Protein AF-A0A969NCN8-F1 (afdb_monomer)

Mean predicted aligned error: 3.31 Å

pLDDT: mean 91.77, std 4.95, range [77.56, 97.06]

Structure (mmCIF, N/CA/C/O backbone):
data_AF-A0A969NCN8-F1
#
_entry.id   AF-A0A969NCN8-F1
#
loop_
_atom_site.group_PDB
_atom_site.id
_atom_site.type_symbol
_atom_site.label_atom_id
_atom_site.label_alt_id
_atom_site.label_comp_id
_atom_site.label_asym_id
_atom_site.label_entity_id
_atom_site.label_seq_id
_atom_site.pdbx_PDB_ins_code
_atom_site.Cartn_x
_atom_site.Cartn_y
_atom_site.Cartn_z
_atom_site.occupancy
_atom_site.B_iso_or_equiv
_atom_site.auth_seq_id
_atom_site.auth_comp_id
_atom_site.auth_asym_id
_atom_site.auth_atom_id
_atom_site.pdbx_PDB_model_num
ATOM 1 N N . MET A 1 1 ? -6.243 13.383 10.721 1.00 87.88 1 MET A N 1
ATOM 2 C CA . MET A 1 1 ? -5.839 12.242 11.581 1.00 87.88 1 MET A CA 1
ATOM 3 C C . MET A 1 1 ? -5.551 11.076 10.660 1.00 87.88 1 MET A C 1
ATOM 5 O O . MET A 1 1 ? -6.366 10.835 9.778 1.00 87.88 1 MET A O 1
ATOM 9 N N . ILE A 1 2 ? -4.421 10.390 10.838 1.00 94.88 2 ILE A N 1
ATOM 10 C CA . ILE A 1 2 ? -4.045 9.263 9.975 1.00 94.88 2 ILE A CA 1
ATOM 11 C C . ILE A 1 2 ? -5.051 8.119 10.145 1.00 94.88 2 ILE A C 1
ATOM 13 O O . ILE A 1 2 ? -5.410 7.767 11.267 1.00 94.88 2 ILE A O 1
ATOM 17 N N . LYS A 1 3 ? -5.502 7.552 9.025 1.00 95.19 3 LYS A N 1
ATOM 18 C CA . LYS A 1 3 ? -6.454 6.434 8.953 1.00 95.19 3 LYS A CA 1
ATOM 19 C C . LYS A 1 3 ? -5.877 5.227 8.217 1.00 95.19 3 LYS A C 1
ATOM 21 O O . LYS A 1 3 ? -6.249 4.092 8.517 1.00 95.19 3 LYS A O 1
ATOM 26 N N . GLU A 1 4 ? -4.981 5.460 7.260 1.00 96.81 4 GLU A N 1
ATOM 27 C CA . GLU A 1 4 ? -4.424 4.412 6.409 1.00 96.81 4 GLU A CA 1
ATOM 28 C C . GLU A 1 4 ? -2.894 4.481 6.356 1.00 96.81 4 GLU A C 1
ATOM 30 O O . GLU A 1 4 ? -2.299 5.546 6.193 1.00 96.81 4 GLU A O 1
ATOM 35 N N . ILE A 1 5 ? -2.269 3.310 6.465 1.00 96.88 5 ILE A N 1
ATOM 36 C CA . ILE A 1 5 ? -0.846 3.096 6.228 1.00 96.88 5 ILE A CA 1
ATOM 37 C C . ILE A 1 5 ? -0.691 2.431 4.862 1.00 96.88 5 ILE A C 1
ATOM 39 O O . ILE A 1 5 ? -1.172 1.317 4.631 1.00 96.88 5 ILE A O 1
ATOM 43 N N . VAL A 1 6 ? -0.004 3.116 3.957 1.00 96.56 6 VAL A N 1
ATOM 44 C CA . VAL A 1 6 ? 0.351 2.608 2.635 1.00 96.56 6 VAL A CA 1
ATOM 45 C C . VAL A 1 6 ? 1.803 2.159 2.661 1.00 96.56 6 VAL A C 1
ATOM 47 O O . VAL A 1 6 ? 2.692 2.918 3.022 1.00 96.56 6 VAL A O 1
ATOM 50 N N . ILE A 1 7 ? 2.051 0.917 2.270 1.00 95.81 7 ILE A N 1
ATOM 51 C CA . ILE A 1 7 ? 3.390 0.333 2.210 1.00 95.81 7 ILE A CA 1
ATOM 52 C C . ILE A 1 7 ? 3.788 0.215 0.740 1.00 95.81 7 ILE A C 1
ATOM 54 O O . ILE A 1 7 ? 3.055 -0.395 -0.042 1.00 95.81 7 ILE A O 1
ATOM 58 N N . LEU A 1 8 ? 4.939 0.777 0.369 1.00 95.25 8 LEU A N 1
ATOM 59 C CA . LEU A 1 8 ? 5.497 0.694 -0.979 1.00 95.25 8 LEU A CA 1
ATOM 60 C C . LEU A 1 8 ? 6.653 -0.305 -1.011 1.00 95.25 8 LEU A C 1
ATOM 62 O O . LEU A 1 8 ? 7.681 -0.117 -0.356 1.00 95.25 8 LEU A O 1
ATOM 66 N N . GLY A 1 9 ? 6.495 -1.348 -1.821 1.00 88.12 9 GLY A N 1
ATOM 67 C CA . GLY A 1 9 ? 7.524 -2.347 -2.067 1.00 8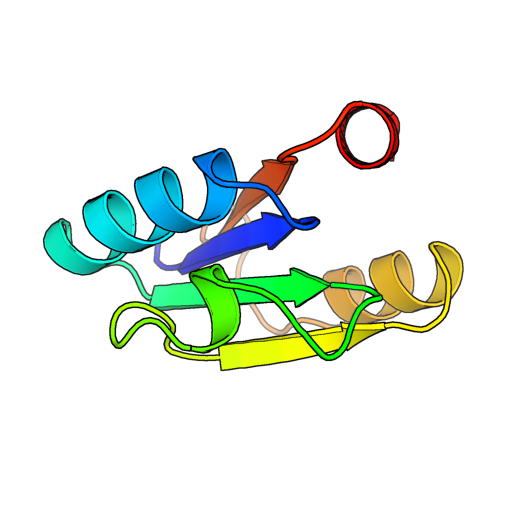8.12 9 GLY A CA 1
ATOM 68 C C . GLY A 1 9 ? 7.302 -3.656 -1.318 1.00 88.12 9 GLY A C 1
ATOM 69 O O . GLY A 1 9 ? 6.200 -4.013 -0.903 1.00 88.12 9 GLY A O 1
ATOM 70 N N . ASN A 1 10 ? 8.368 -4.442 -1.234 1.00 77.56 10 ASN A N 1
ATOM 71 C CA . ASN A 1 10 ? 8.367 -5.740 -0.580 1.00 77.56 10 ASN A CA 1
ATOM 72 C C . ASN A 1 10 ? 9.687 -5.923 0.146 1.00 77.56 10 ASN A C 1
ATOM 74 O O . ASN A 1 10 ? 10.743 -5.831 -0.473 1.00 77.56 10 ASN A O 1
ATOM 78 N N . HIS A 1 11 ? 9.586 -6.201 1.441 1.00 78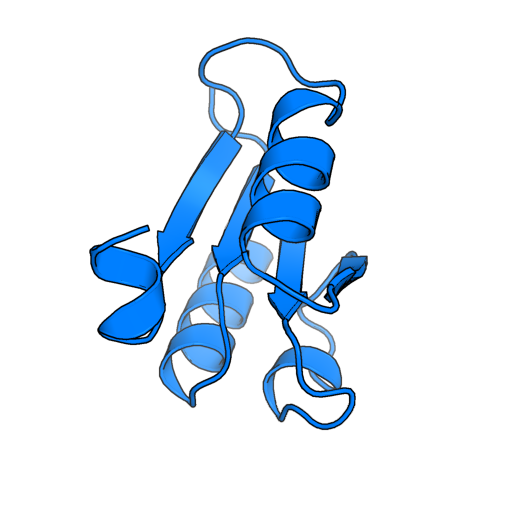.94 11 HIS A N 1
ATOM 79 C CA . HIS A 1 11 ? 10.650 -6.779 2.240 1.00 78.94 11 HIS A CA 1
ATOM 80 C C . HIS A 1 11 ? 10.059 -7.306 3.557 1.00 78.94 11 HIS A C 1
ATOM 82 O O . HIS A 1 11 ? 8.881 -7.070 3.858 1.00 78.94 11 HIS A O 1
ATOM 88 N N . ILE A 1 12 ? 10.868 -7.966 4.390 1.00 86.69 12 ILE A N 1
ATOM 89 C CA . ILE A 1 12 ? 10.453 -8.358 5.748 1.00 86.69 12 ILE A CA 1
ATOM 90 C C . ILE A 1 12 ? 10.044 -7.147 6.607 1.00 86.69 12 ILE A C 1
ATOM 92 O O . ILE A 1 12 ? 9.195 -7.257 7.490 1.00 86.69 12 ILE A O 1
ATOM 96 N N . GLN A 1 13 ? 10.568 -5.964 6.278 1.00 89.50 13 GLN A N 1
ATOM 97 C CA . GLN A 1 13 ? 10.175 -4.688 6.875 1.00 89.50 13 GLN A CA 1
ATOM 98 C C . GLN A 1 13 ? 8.695 -4.368 6.627 1.00 89.50 13 GLN A C 1
ATOM 100 O O . GLN A 1 13 ? 7.989 -4.007 7.565 1.00 89.50 13 GLN A O 1
ATOM 105 N N . GLY A 1 14 ? 8.189 -4.584 5.406 1.00 91.75 14 GLY A N 1
ATOM 106 C CA . GLY A 1 14 ? 6.773 -4.372 5.085 1.00 91.75 14 GLY A CA 1
ATOM 107 C C . GLY A 1 14 ? 5.841 -5.276 5.895 1.00 91.75 14 GLY A C 1
ATOM 108 O O . GLY A 1 14 ? 4.785 -4.836 6.345 1.00 91.75 14 GLY A O 1
ATOM 109 N N . LEU A 1 15 ? 6.262 -6.516 6.177 1.00 93.19 15 LEU A N 1
ATOM 110 C CA . LEU A 1 15 ? 5.531 -7.399 7.091 1.00 93.19 15 LEU A CA 1
ATOM 111 C C . LEU A 1 15 ? 5.501 -6.818 8.512 1.00 93.19 15 LEU A C 1
ATOM 113 O O . LEU A 1 15 ? 4.430 -6.749 9.114 1.00 93.19 15 LEU A O 1
ATOM 117 N N . GLY A 1 16 ? 6.650 -6.378 9.033 1.00 94.50 16 GLY A N 1
ATOM 118 C CA . GLY A 1 16 ? 6.746 -5.750 10.354 1.00 94.50 16 GLY A CA 1
ATOM 119 C C . GLY A 1 16 ? 5.833 -4.529 10.489 1.00 94.50 16 GLY A C 1
ATOM 120 O O . GLY A 1 16 ? 5.031 -4.462 11.421 1.00 94.50 16 GLY A O 1
ATOM 121 N N . ILE A 1 17 ? 5.884 -3.622 9.509 1.00 94.94 17 ILE A N 1
ATOM 122 C CA . ILE A 1 17 ? 5.037 -2.423 9.455 1.00 94.94 17 ILE A CA 1
ATOM 123 C C . ILE A 1 17 ? 3.559 -2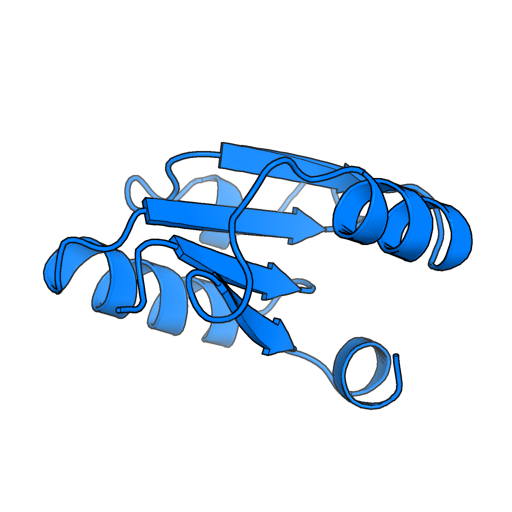.816 9.417 1.00 94.94 17 ILE A C 1
ATOM 125 O O . ILE A 1 17 ? 2.784 -2.316 10.227 1.00 94.94 17 ILE A O 1
ATOM 129 N N . SER A 1 18 ? 3.164 -3.753 8.544 1.00 95.56 18 SER A N 1
ATOM 130 C CA . SER A 1 18 ? 1.758 -4.163 8.425 1.00 95.56 18 SER A CA 1
ATOM 131 C C . SER A 1 18 ? 1.190 -4.727 9.731 1.00 95.56 18 SER A C 1
ATOM 133 O O . SER A 1 18 ? 0.072 -4.389 10.114 1.00 95.56 18 SER A O 1
ATOM 135 N N . ARG A 1 19 ? 1.978 -5.521 10.470 1.00 95.38 19 ARG A N 1
ATOM 136 C CA . ARG A 1 19 ? 1.576 -6.083 11.767 1.00 95.38 19 ARG A CA 1
ATOM 137 C C . ARG A 1 19 ? 1.347 -5.003 12.813 1.00 95.38 19 ARG A C 1
ATOM 139 O O . ARG A 1 19 ? 0.337 -5.036 13.514 1.00 95.38 19 ARG A O 1
ATOM 146 N N . ILE A 1 20 ? 2.278 -4.057 12.917 1.00 96.38 20 ILE A N 1
ATOM 147 C CA . ILE A 1 20 ? 2.178 -2.955 13.877 1.00 96.38 20 ILE A CA 1
ATOM 148 C C . ILE A 1 20 ? 0.995 -2.057 13.509 1.00 96.38 20 ILE A C 1
ATOM 150 O O . ILE A 1 20 ? 0.150 -1.791 14.359 1.00 96.38 20 ILE A O 1
ATOM 154 N N . ALA A 1 21 ? 0.887 -1.655 12.242 1.00 96.50 21 ALA A N 1
ATOM 155 C CA . ALA A 1 21 ? -0.180 -0.786 11.761 1.00 96.50 21 ALA A CA 1
ATOM 156 C C . ALA A 1 21 ? -1.570 -1.389 12.007 1.00 96.50 21 ALA A C 1
ATOM 158 O O . ALA A 1 21 ? -2.440 -0.723 12.569 1.00 96.50 21 ALA A O 1
ATOM 159 N N . LYS A 1 22 ? -1.752 -2.676 11.684 1.00 96.38 22 LYS A N 1
ATOM 160 C CA . LYS A 1 22 ? -3.013 -3.383 11.925 1.00 96.38 22 LYS A CA 1
ATOM 161 C C . LYS A 1 22 ? -3.358 -3.450 13.412 1.00 96.38 22 LYS A C 1
ATOM 163 O O . LYS A 1 22 ? -4.505 -3.220 13.782 1.00 96.38 22 LYS A O 1
ATOM 168 N N . ARG A 1 23 ? -2.370 -3.727 14.273 1.00 96.81 23 ARG A N 1
ATOM 169 C CA . ARG A 1 23 ? -2.553 -3.762 15.736 1.00 96.81 23 ARG A CA 1
ATOM 170 C C . ARG A 1 23 ? -2.962 -2.403 16.306 1.00 96.81 23 ARG A C 1
ATOM 172 O O . ARG A 1 23 ? -3.705 -2.362 17.279 1.00 96.81 23 ARG A O 1
ATOM 179 N N . LEU A 1 24 ? -2.487 -1.316 15.706 1.00 96.56 24 LEU A N 1
ATOM 180 C CA . LEU A 1 24 ? -2.855 0.053 16.074 1.00 96.56 24 LEU A CA 1
ATOM 181 C C . LEU A 1 24 ? -4.212 0.493 15.494 1.00 96.56 24 LEU A C 1
ATOM 183 O O . LEU A 1 24 ? -4.643 1.611 15.751 1.00 96.56 24 LEU A O 1
ATOM 187 N N . GLY A 1 25 ? -4.896 -0.373 14.738 1.00 96.19 25 GLY A N 1
ATOM 188 C CA . GLY A 1 25 ? -6.224 -0.100 14.187 1.00 96.19 25 GLY A CA 1
ATOM 189 C C . GLY A 1 25 ? -6.218 0.660 12.861 1.00 96.19 25 GLY A C 1
ATOM 190 O O . GLY A 1 25 ? -7.281 1.071 12.400 1.00 96.19 25 GLY A O 1
ATOM 191 N N . TYR A 1 26 ? -5.058 0.834 12.223 1.00 97.06 26 TYR A N 1
ATOM 192 C CA . TYR A 1 26 ? -5.000 1.449 10.901 1.00 97.06 26 TYR A CA 1
ATOM 193 C C . TYR A 1 26 ? -5.419 0.467 9.812 1.00 97.06 26 TYR A C 1
ATOM 195 O O . TYR A 1 26 ? -5.147 -0.735 9.884 1.00 97.06 26 TYR A O 1
ATOM 203 N N . LYS A 1 27 ? -6.012 1.013 8.750 1.00 96.44 27 LYS A N 1
ATOM 204 C CA . LYS A 1 27 ? -6.149 0.303 7.481 1.00 96.44 27 LYS A CA 1
ATOM 205 C C . LYS A 1 27 ? -4.772 0.161 6.840 1.00 96.44 27 LYS A C 1
ATOM 207 O O . LYS A 1 27 ? -4.014 1.128 6.810 1.00 96.44 27 LYS A O 1
ATOM 212 N N . VAL A 1 28 ? -4.450 -1.012 6.306 1.00 96.50 28 VAL A N 1
ATOM 213 C CA . VAL A 1 28 ? -3.139 -1.280 5.704 1.00 96.50 28 VAL A CA 1
ATOM 214 C C . VAL A 1 28 ? -3.289 -1.675 4.241 1.00 96.50 28 VAL A C 1
ATOM 216 O O . VAL A 1 28 ? -3.905 -2.696 3.919 1.00 96.50 28 VAL A O 1
ATOM 219 N N . THR A 1 29 ? -2.675 -0.896 3.352 1.00 96.06 29 THR A N 1
ATOM 220 C CA . THR A 1 29 ? -2.616 -1.198 1.918 1.00 96.06 29 THR A CA 1
ATOM 221 C C . THR A 1 29 ? -1.175 -1.418 1.478 1.00 96.06 29 THR A C 1
ATOM 223 O O . THR A 1 29 ? -0.307 -0.586 1.722 1.00 96.06 29 THR A O 1
ATOM 226 N N . LEU A 1 30 ? -0.920 -2.522 0.781 1.00 95.44 30 LEU A N 1
ATOM 227 C CA . LEU A 1 30 ? 0.384 -2.835 0.199 1.00 95.44 30 LEU A CA 1
ATOM 228 C C . LEU A 1 30 ? 0.376 -2.589 -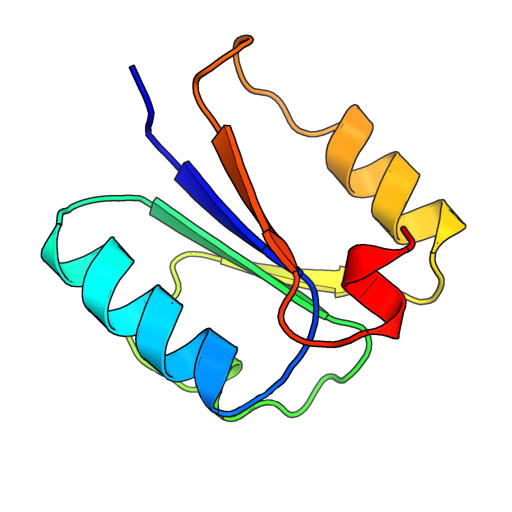1.311 1.00 95.44 30 LEU A C 1
ATOM 230 O O . LEU A 1 30 ? -0.414 -3.207 -2.025 1.00 95.44 30 LEU A O 1
ATOM 234 N N . TYR A 1 31 ? 1.301 -1.763 -1.793 1.00 95.56 31 TYR A N 1
ATOM 235 C CA . TYR A 1 31 ? 1.596 -1.581 -3.211 1.00 95.56 31 TYR A CA 1
ATOM 236 C C . TYR A 1 31 ? 2.886 -2.306 -3.572 1.00 95.56 31 TYR A C 1
ATOM 238 O O . TYR A 1 31 ? 3.920 -2.116 -2.931 1.00 95.56 31 TYR A O 1
ATOM 246 N N . ASN A 1 32 ? 2.850 -3.137 -4.614 1.00 93.81 32 ASN A N 1
ATOM 247 C CA . ASN A 1 32 ? 4.010 -3.943 -4.989 1.00 93.81 32 ASN A CA 1
ATOM 248 C C . ASN A 1 32 ? 4.033 -4.314 -6.478 1.00 93.81 32 ASN A C 1
ATOM 250 O O . ASN A 1 32 ? 2.983 -4.521 -7.081 1.00 93.81 32 ASN A O 1
ATOM 254 N N . GLN A 1 33 ? 5.220 -4.489 -7.060 1.00 92.69 33 GLN A N 1
ATOM 255 C CA . GLN A 1 33 ? 5.357 -5.031 -8.420 1.00 92.69 33 GLN A CA 1
ATOM 256 C C . GLN A 1 33 ? 5.213 -6.553 -8.462 1.00 92.69 33 GLN A C 1
ATOM 258 O O . GLN A 1 33 ? 4.618 -7.120 -9.390 1.00 92.69 33 GLN A O 1
ATOM 263 N N . SER A 1 34 ? 5.746 -7.225 -7.440 1.00 90.00 34 SER A N 1
ATOM 264 C CA . SER A 1 34 ? 5.701 -8.679 -7.336 1.00 90.00 34 SER A CA 1
ATOM 265 C C . SER A 1 34 ? 4.322 -9.149 -6.887 1.00 90.00 34 SER A C 1
ATOM 267 O O . SER A 1 34 ? 3.725 -8.600 -5.961 1.00 90.00 34 SER A O 1
ATOM 269 N N . ALA A 1 35 ? 3.833 -10.223 -7.509 1.00 84.19 35 ALA A N 1
ATOM 270 C CA . ALA A 1 35 ? 2.645 -10.923 -7.034 1.00 84.19 35 ALA A CA 1
ATOM 271 C C . ALA A 1 35 ? 2.927 -11.748 -5.764 1.00 84.19 35 ALA A C 1
ATOM 273 O O . ALA A 1 35 ? 2.003 -12.030 -5.004 1.00 84.19 35 ALA A O 1
ATOM 274 N N . ILE A 1 36 ? 4.181 -12.132 -5.522 1.00 84.12 36 ILE A N 1
ATOM 275 C CA . ILE A 1 36 ? 4.580 -12.957 -4.381 1.00 84.12 36 ILE A CA 1
ATOM 276 C C . ILE A 1 36 ? 5.270 -12.055 -3.359 1.00 84.12 36 ILE A C 1
ATOM 278 O O . ILE A 1 36 ? 6.286 -11.426 -3.655 1.00 84.12 36 ILE A O 1
ATOM 282 N N . SER A 1 37 ? 4.701 -11.978 -2.156 1.00 83.19 37 SER A N 1
ATOM 283 C CA . SER A 1 37 ? 5.263 -11.230 -1.032 1.00 83.19 37 SER A CA 1
ATOM 284 C C . SER A 1 3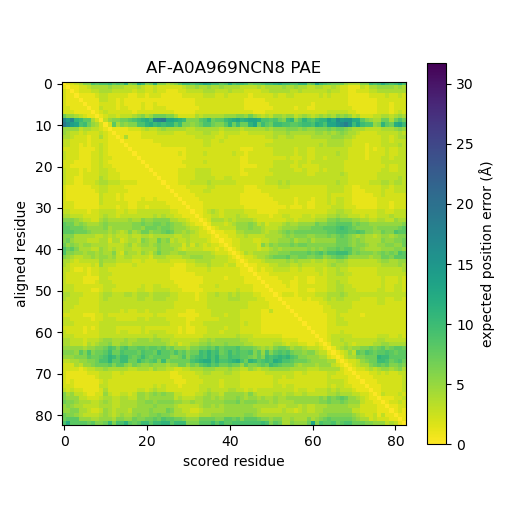7 ? 4.779 -11.833 0.281 1.00 83.19 37 SER A C 1
ATOM 286 O O . SER A 1 37 ? 3.590 -12.093 0.440 1.00 83.19 37 SER A O 1
ATOM 288 N N . VAL A 1 38 ? 5.681 -12.005 1.248 1.00 84.88 38 VAL A N 1
ATOM 289 C CA . VAL A 1 38 ? 5.323 -12.497 2.590 1.00 84.88 38 VAL A CA 1
ATOM 290 C C . VAL A 1 38 ? 4.318 -11.561 3.270 1.00 84.88 38 VAL A C 1
ATOM 292 O O . VAL A 1 38 ? 3.377 -12.024 3.906 1.00 84.88 38 VAL A O 1
ATOM 295 N N . ALA A 1 39 ? 4.461 -10.245 3.077 1.00 86.12 39 ALA A N 1
ATOM 296 C CA . ALA A 1 39 ? 3.499 -9.271 3.582 1.00 86.12 39 ALA A CA 1
ATOM 297 C C . ALA A 1 39 ? 2.114 -9.462 2.940 1.00 86.12 39 ALA A C 1
ATOM 299 O O . ALA A 1 39 ? 1.114 -9.389 3.646 1.00 86.12 39 ALA A O 1
ATOM 300 N N . ARG A 1 40 ? 2.038 -9.796 1.639 1.00 84.38 40 ARG A N 1
ATOM 301 C CA . ARG A 1 40 ? 0.763 -10.066 0.945 1.00 84.38 40 ARG A CA 1
ATOM 302 C C . ARG A 1 40 ? -0.030 -11.199 1.596 1.00 84.38 40 ARG A C 1
ATOM 304 O O . ARG A 1 40 ? -1.242 -11.090 1.722 1.00 84.38 40 ARG A O 1
ATOM 311 N N . PHE A 1 41 ? 0.649 -12.280 1.966 1.00 85.31 41 PHE A N 1
ATOM 312 C CA . PHE A 1 41 ? 0.013 -13.467 2.543 1.00 85.31 41 PHE A CA 1
ATOM 313 C C . PHE A 1 41 ? -0.179 -13.374 4.062 1.00 85.31 41 PHE A C 1
ATOM 315 O O . PHE A 1 41 ? -0.626 -14.331 4.689 1.00 85.31 41 PHE A O 1
ATOM 322 N N . SER A 1 42 ? 0.147 -12.230 4.662 1.00 85.31 42 SER A N 1
ATOM 323 C CA . SER A 1 42 ? -0.191 -11.962 6.053 1.00 85.31 42 SER A CA 1
ATOM 324 C C . SER A 1 42 ? -1.678 -11.627 6.192 1.00 85.31 42 SER A C 1
ATOM 326 O O . SER A 1 42 ? -2.282 -11.020 5.310 1.00 85.31 42 SER A O 1
ATOM 328 N N . ASN A 1 43 ? -2.262 -11.955 7.341 1.00 88.56 43 ASN A N 1
ATOM 329 C CA . ASN A 1 43 ? -3.624 -11.551 7.701 1.00 88.56 43 ASN A CA 1
ATOM 330 C C . ASN A 1 43 ? -3.713 -10.083 8.172 1.00 88.56 43 ASN A C 1
ATOM 332 O O . ASN A 1 43 ? -4.717 -9.682 8.756 1.00 88.56 43 ASN A O 1
ATOM 336 N N . THR A 1 44 ? -2.656 -9.291 7.966 1.00 93.62 44 THR A N 1
ATOM 337 C CA . THR A 1 44 ? -2.544 -7.916 8.470 1.00 93.62 44 THR A CA 1
ATOM 338 C C . THR A 1 44 ? -2.741 -6.855 7.395 1.00 93.62 44 THR A C 1
ATOM 340 O O . THR A 1 44 ? -2.712 -5.671 7.715 1.00 93.62 44 THR A O 1
ATOM 343 N N . LEU A 1 45 ? -2.963 -7.254 6.141 1.00 93.75 45 LEU A N 1
ATOM 344 C CA . LEU A 1 45 ? -3.314 -6.344 5.055 1.00 93.75 45 LEU A CA 1
ATOM 345 C C . LEU A 1 45 ? -4.819 -6.307 4.821 1.00 93.75 45 LEU A C 1
ATOM 347 O O . LEU A 1 45 ? -5.471 -7.345 4.749 1.00 93.75 45 LEU A O 1
ATOM 351 N N . ASP A 1 46 ? -5.339 -5.105 4.602 1.00 95.19 46 ASP A N 1
ATOM 352 C CA . ASP A 1 46 ? -6.718 -4.889 4.164 1.00 95.19 46 ASP A CA 1
ATOM 353 C C . ASP A 1 46 ? -6.818 -4.853 2.637 1.00 95.19 46 A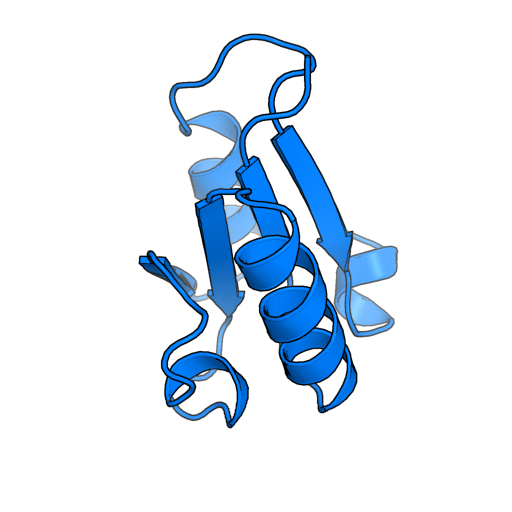SP A C 1
ATOM 355 O O . ASP A 1 46 ? -7.839 -5.226 2.059 1.00 95.19 46 ASP A O 1
ATOM 359 N N . LYS A 1 47 ? -5.753 -4.402 1.960 1.00 94.62 47 LYS A N 1
ATOM 360 C CA . LYS A 1 47 ? -5.717 -4.321 0.499 1.00 94.62 47 LYS A CA 1
ATOM 361 C C . LYS A 1 47 ? -4.319 -4.577 -0.053 1.00 94.62 47 LYS A C 1
ATOM 363 O O . LYS A 1 47 ? -3.314 -4.120 0.485 1.00 94.62 47 LYS A O 1
ATOM 368 N N . PHE A 1 48 ? -4.270 -5.271 -1.184 1.00 94.88 48 PHE A N 1
ATOM 369 C CA . PHE A 1 48 ? -3.072 -5.429 -2.000 1.00 94.88 48 PHE A CA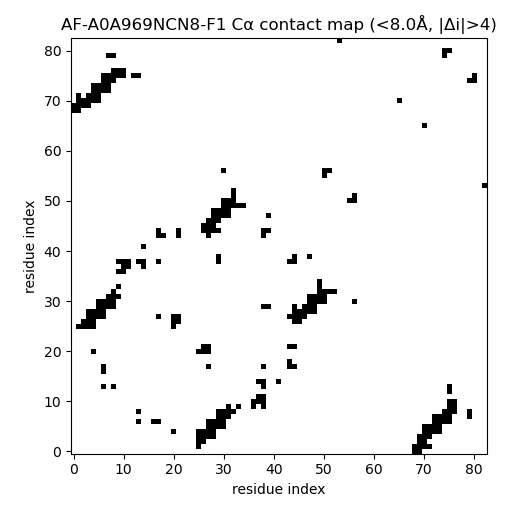 1
ATOM 370 C C . PHE A 1 48 ? -3.320 -4.827 -3.381 1.00 94.88 48 PHE A C 1
ATOM 372 O O . PHE A 1 48 ? -4.334 -5.120 -4.015 1.00 94.88 48 PHE A O 1
ATOM 379 N N . VAL A 1 49 ? -2.389 -4.003 -3.852 1.00 95.38 49 VAL A N 1
ATOM 380 C CA . VAL A 1 49 ? -2.431 -3.383 -5.174 1.00 95.38 49 VAL A CA 1
ATOM 381 C C . VAL A 1 49 ? -1.141 -3.713 -5.907 1.00 95.38 49 VAL A C 1
ATOM 383 O O . VAL A 1 49 ? -0.045 -3.353 -5.480 1.00 95.38 49 VAL A O 1
ATOM 386 N N . ARG A 1 50 ? -1.273 -4.404 -7.038 1.00 95.00 50 ARG A N 1
ATOM 387 C CA . ARG A 1 50 ? -0.135 -4.681 -7.908 1.00 95.00 50 ARG A CA 1
ATOM 388 C C . ARG A 1 50 ? 0.038 -3.556 -8.921 1.00 95.00 50 ARG A C 1
ATOM 390 O O . ARG A 1 50 ? -0.932 -3.185 -9.577 1.00 95.00 50 ARG A O 1
ATOM 397 N N . PHE A 1 51 ? 1.265 -3.081 -9.099 1.00 94.69 51 PHE A N 1
ATOM 398 C CA . PHE A 1 51 ? 1.620 -2.133 -10.157 1.00 94.69 51 PHE A CA 1
ATOM 399 C C . PHE A 1 51 ? 2.698 -2.714 -11.080 1.00 94.69 51 PHE A C 1
ATOM 401 O O . PHE A 1 51 ? 3.398 -3.657 -10.724 1.00 94.69 51 PHE A O 1
ATOM 408 N N . LYS A 1 52 ? 2.801 -2.199 -12.303 1.00 94.75 52 LYS A N 1
ATOM 409 C CA . LYS A 1 52 ? 3.744 -2.676 -13.326 1.00 94.75 52 LYS A CA 1
ATOM 410 C C . LYS A 1 52 ? 5.031 -1.856 -13.312 1.00 94.75 52 LYS A C 1
ATOM 412 O O . LYS A 1 52 ? 6.117 -2.422 -13.346 1.00 94.75 52 LYS A O 1
ATOM 417 N N . ASN A 1 53 ? 4.914 -0.536 -13.213 1.00 94.12 53 ASN A N 1
ATOM 418 C CA . ASN A 1 53 ? 6.027 0.413 -13.232 1.00 94.12 53 ASN A CA 1
ATOM 419 C C . ASN A 1 53 ? 5.751 1.602 -12.290 1.00 94.12 53 ASN A C 1
ATOM 421 O O . ASN A 1 53 ? 4.651 1.725 -11.747 1.00 94.12 53 ASN A O 1
ATOM 425 N N . LEU A 1 54 ? 6.762 2.449 -12.072 1.00 93.31 54 LEU A N 1
ATOM 426 C CA . LEU A 1 54 ? 6.679 3.587 -11.147 1.00 93.31 54 LEU A CA 1
ATOM 427 C C . LEU A 1 54 ? 5.664 4.643 -11.594 1.00 93.31 54 LEU A C 1
ATOM 429 O O . LEU A 1 54 ? 4.969 5.214 -10.763 1.00 93.31 54 LEU A O 1
ATOM 433 N N . GLU A 1 55 ? 5.516 4.852 -12.900 1.00 95.62 55 GLU A N 1
ATOM 434 C CA . GLU A 1 55 ? 4.509 5.767 -13.441 1.00 95.62 55 GLU A CA 1
ATOM 435 C C . GLU A 1 55 ? 3.089 5.307 -13.080 1.00 95.62 55 GLU A C 1
ATOM 437 O O . GLU A 1 55 ? 2.277 6.086 -12.584 1.00 95.62 55 GLU A O 1
ATOM 442 N N . GLN A 1 56 ? 2.803 4.010 -13.228 1.00 96.62 56 GLN A N 1
ATOM 443 C CA . GLN A 1 56 ? 1.530 3.444 -12.799 1.00 96.62 56 GLN A CA 1
ATOM 444 C C . GLN A 1 56 ? 1.358 3.534 -11.279 1.00 96.62 56 GLN A C 1
ATOM 446 O O . GLN A 1 56 ? 0.248 3.793 -10.818 1.00 96.62 56 GLN A O 1
ATOM 451 N N . LEU A 1 57 ? 2.419 3.318 -10.492 1.00 95.88 57 LEU A N 1
ATOM 452 C CA . LEU A 1 57 ? 2.357 3.498 -9.040 1.00 95.88 57 LEU A CA 1
ATOM 453 C C . LEU A 1 57 ? 1.936 4.928 -8.687 1.00 95.88 57 LEU A C 1
ATOM 455 O O . LEU A 1 57 ? 0.990 5.101 -7.923 1.00 95.88 57 LEU A O 1
ATOM 459 N N . LEU A 1 58 ? 2.585 5.929 -9.285 1.00 95.75 58 LEU A N 1
ATOM 460 C CA . LEU A 1 58 ? 2.262 7.338 -9.078 1.00 95.75 58 LEU A CA 1
ATOM 461 C C . LEU A 1 58 ? 0.802 7.631 -9.425 1.00 95.75 58 LEU A C 1
ATOM 463 O O . LEU A 1 58 ? 0.077 8.186 -8.605 1.00 95.75 58 LEU A O 1
ATOM 467 N N . GLN A 1 59 ? 0.337 7.174 -10.589 1.00 96.69 59 GLN A N 1
ATOM 468 C CA . GLN A 1 59 ? -1.062 7.330 -10.994 1.00 96.69 59 GLN A CA 1
ATOM 469 C C . GLN A 1 59 ? -2.032 6.674 -10.003 1.00 96.69 59 GLN A C 1
ATOM 471 O O . GLN A 1 59 ? -3.070 7.244 -9.678 1.00 96.69 59 GLN A O 1
ATOM 476 N N . LEU A 1 60 ? -1.715 5.485 -9.485 1.00 95.69 60 LEU A N 1
ATOM 477 C CA . LEU A 1 60 ? -2.565 4.810 -8.502 1.00 95.69 60 LEU A CA 1
ATOM 478 C C . LEU A 1 60 ? -2.596 5.520 -7.141 1.00 95.69 60 LEU A C 1
ATOM 480 O O . LEU A 1 60 ? -3.590 5.382 -6.428 1.00 95.69 60 LEU A O 1
ATOM 484 N N . LEU A 1 61 ? -1.521 6.216 -6.761 1.00 94.06 61 LEU A N 1
ATOM 485 C CA . LEU A 1 61 ? -1.455 6.991 -5.521 1.00 94.06 61 LEU A CA 1
ATOM 486 C C . LEU A 1 61 ? -2.197 8.324 -5.661 1.00 94.06 61 LEU A C 1
ATOM 488 O O . LEU A 1 61 ? -2.985 8.655 -4.782 1.00 94.06 61 LEU A O 1
ATOM 492 N N . LEU A 1 62 ? -2.012 9.039 -6.775 1.00 92.38 62 LEU A N 1
ATOM 493 C CA . LEU A 1 62 ? -2.689 10.314 -7.043 1.00 92.38 62 LEU A CA 1
ATOM 494 C C . LEU A 1 62 ? -4.206 10.158 -7.204 1.00 92.38 62 LEU A C 1
ATOM 496 O O . LEU A 1 62 ? -4.961 11.016 -6.767 1.00 92.38 62 LEU A O 1
ATOM 500 N N . ASN A 1 63 ? -4.662 9.048 -7.790 1.00 92.69 63 ASN A N 1
ATOM 501 C CA . ASN A 1 63 ? -6.091 8.766 -7.968 1.00 92.69 63 ASN A CA 1
ATOM 502 C C . ASN A 1 63 ? -6.741 8.103 -6.742 1.00 92.69 63 ASN A C 1
ATOM 504 O O . ASN A 1 63 ? -7.891 7.664 -6.803 1.00 92.69 63 ASN A O 1
ATOM 508 N N . LYS A 1 64 ? -6.009 7.947 -5.635 1.00 89.94 64 LYS A N 1
ATOM 509 C CA . LYS A 1 64 ? -6.556 7.343 -4.425 1.00 89.94 64 LYS A CA 1
ATOM 510 C C . LYS A 1 64 ? -7.429 8.365 -3.705 1.00 89.94 64 LYS A C 1
ATOM 512 O O . LYS A 1 64 ? -6.930 9.350 -3.177 1.00 89.94 64 LYS A O 1
ATOM 517 N N . GLU A 1 65 ? -8.726 8.087 -3.632 1.00 85.44 65 GLU A N 1
ATOM 518 C CA . GLU A 1 65 ? -9.656 8.897 -2.847 1.00 85.44 65 GLU A CA 1
ATOM 519 C C . GLU A 1 65 ? -9.284 8.856 -1.357 1.00 85.44 65 GLU A C 1
ATOM 521 O O . GLU A 1 65 ? -9.409 7.827 -0.683 1.00 85.44 65 GLU A O 1
ATOM 526 N N . SER A 1 66 ? -8.798 9.985 -0.855 1.00 85.50 66 SER A N 1
ATOM 527 C CA . SER A 1 66 ? -8.527 10.241 0.557 1.00 85.50 66 SER A CA 1
ATOM 528 C C . SER A 1 66 ? -8.407 11.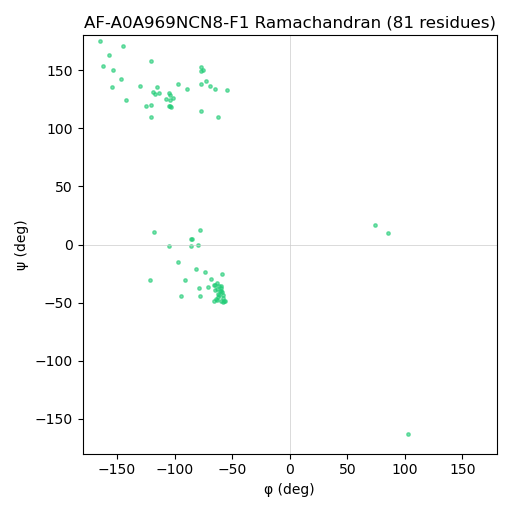738 0.791 1.00 85.50 66 SER A C 1
ATOM 530 O O . SER A 1 66 ? -8.014 12.462 -0.120 1.00 85.50 66 SER A O 1
ATOM 532 N N . ASN A 1 67 ? -8.693 12.194 2.008 1.00 85.44 67 ASN A N 1
ATOM 533 C CA . ASN A 1 67 ? -8.402 13.578 2.368 1.00 85.44 67 ASN A CA 1
ATOM 534 C C . ASN A 1 67 ? -6.906 13.758 2.657 1.00 85.44 67 ASN A C 1
ATOM 536 O O . ASN A 1 67 ? -6.236 12.834 3.138 1.00 85.44 67 ASN A O 1
ATOM 540 N N . ASP A 1 68 ? -6.411 14.975 2.443 1.00 82.81 68 ASP A N 1
ATOM 541 C CA . ASP A 1 68 ? -5.043 15.349 2.794 1.00 82.81 68 ASP A CA 1
ATOM 542 C C . ASP A 1 68 ? -4.748 15.059 4.273 1.00 82.81 68 ASP A C 1
ATOM 544 O O . ASP A 1 68 ? -5.526 15.372 5.179 1.00 82.81 68 ASP A O 1
ATOM 548 N N . GLY A 1 69 ? -3.602 14.422 4.526 1.00 87.12 69 GLY A N 1
ATOM 549 C CA . GLY A 1 69 ? -3.160 14.076 5.880 1.00 87.12 69 GLY A CA 1
ATOM 550 C C . GLY A 1 69 ? -3.903 12.903 6.535 1.00 87.12 69 GLY A C 1
ATOM 551 O O . GLY A 1 69 ? -3.826 12.747 7.758 1.00 87.12 69 GLY A O 1
ATOM 552 N N . GLU A 1 70 ? -4.624 12.073 5.769 1.00 94.25 70 GLU A N 1
ATOM 553 C CA . GLU A 1 70 ? -5.204 10.809 6.264 1.00 94.25 70 GLU A CA 1
ATOM 554 C C . GLU A 1 70 ? -4.349 9.571 5.960 1.00 94.25 70 GLU A C 1
ATOM 556 O O . GLU A 1 70 ? -4.562 8.515 6.567 1.00 94.25 70 GLU A O 1
ATOM 561 N N . ILE A 1 71 ? -3.375 9.689 5.058 1.00 95.50 71 ILE A N 1
ATOM 562 C CA . ILE A 1 71 ? -2.521 8.583 4.621 1.00 95.50 71 ILE A CA 1
ATOM 563 C C . ILE A 1 71 ? -1.077 8.845 5.023 1.00 95.50 71 ILE A C 1
ATOM 565 O O . ILE A 1 71 ? -0.550 9.932 4.798 1.00 95.50 71 ILE A O 1
ATOM 569 N N . LEU A 1 72 ? -0.425 7.812 5.554 1.00 95.31 72 LEU A N 1
ATOM 570 C CA . LEU A 1 72 ? 1.023 7.782 5.720 1.00 95.31 72 LEU A CA 1
ATOM 571 C C . LEU A 1 72 ? 1.628 6.709 4.813 1.00 95.31 72 LEU A C 1
ATOM 573 O O . LEU A 1 72 ? 1.165 5.566 4.801 1.00 95.31 72 LEU A O 1
ATOM 577 N N . ILE A 1 73 ? 2.656 7.081 4.055 1.00 94.81 73 ILE A N 1
ATOM 578 C CA . ILE A 1 73 ? 3.322 6.212 3.083 1.00 94.81 73 ILE A CA 1
ATOM 579 C C . ILE A 1 73 ? 4.669 5.754 3.652 1.00 94.81 73 ILE A C 1
ATOM 581 O O . ILE A 1 73 ? 5.460 6.572 4.112 1.00 94.81 73 ILE A O 1
ATOM 585 N N . PHE A 1 74 ? 4.937 4.448 3.597 1.00 95.06 74 PHE A N 1
ATOM 586 C CA . PHE A 1 74 ? 6.195 3.835 4.019 1.00 95.06 74 PHE A CA 1
ATOM 587 C C . PHE A 1 74 ? 6.865 3.094 2.861 1.00 95.06 74 PHE A C 1
ATOM 589 O O . PHE A 1 74 ? 6.392 2.019 2.472 1.00 95.06 74 PHE A O 1
ATOM 596 N N . PRO A 1 75 ? 7.987 3.604 2.337 1.00 93.94 75 PRO A N 1
ATOM 597 C CA . PRO A 1 75 ? 8.842 2.837 1.446 1.00 93.94 75 PRO A CA 1
ATOM 598 C C . PRO A 1 75 ? 9.617 1.767 2.224 1.00 93.94 75 PRO A C 1
ATOM 600 O O . PRO A 1 75 ? 10.073 2.003 3.342 1.00 93.94 75 PRO A O 1
ATOM 603 N N . THR A 1 76 ? 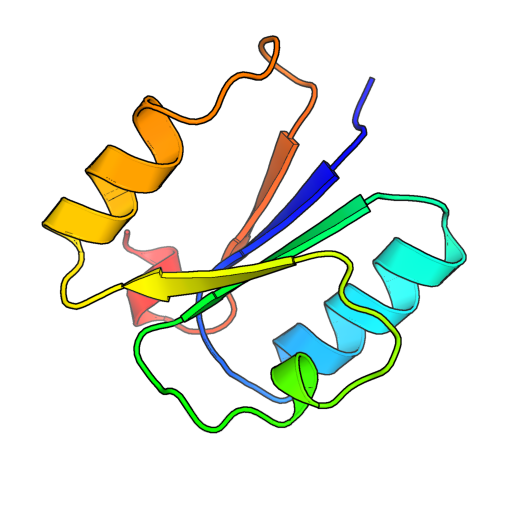9.765 0.571 1.647 1.00 91.94 76 THR A N 1
ATOM 604 C CA . THR A 1 76 ? 10.458 -0.559 2.307 1.00 91.94 76 THR A CA 1
ATOM 605 C C . THR A 1 76 ? 11.708 -1.038 1.575 1.00 91.94 76 THR A C 1
ATOM 607 O O . THR A 1 76 ? 12.191 -2.133 1.850 1.00 91.94 76 THR A O 1
ATOM 610 N N . ASN A 1 77 ? 12.174 -0.297 0.574 1.00 86.19 77 ASN A N 1
ATOM 611 C CA . ASN A 1 77 ? 13.452 -0.528 -0.094 1.00 86.19 77 ASN A CA 1
ATOM 612 C C . ASN A 1 77 ? 13.937 0.771 -0.748 1.00 86.19 77 ASN A C 1
ATOM 614 O O . ASN A 1 77 ? 13.144 1.689 -0.961 1.00 86.19 77 ASN A O 1
ATOM 618 N N . ASP A 1 78 ? 15.221 0.815 -1.091 1.00 86.19 78 ASP A N 1
ATOM 619 C CA . ASP A 1 78 ? 15.890 2.025 -1.582 1.00 86.19 78 ASP A CA 1
ATOM 620 C C . ASP A 1 78 ? 15.255 2.580 -2.863 1.00 86.19 78 ASP A C 1
ATOM 622 O O . ASP A 1 78 ? 15.124 3.792 -3.017 1.00 86.19 78 ASP A O 1
ATOM 626 N N . LEU A 1 79 ? 14.774 1.697 -3.747 1.00 86.38 79 LEU A N 1
ATOM 627 C CA . LEU A 1 79 ? 14.066 2.100 -4.963 1.00 86.38 79 LEU A CA 1
ATOM 628 C C . LEU A 1 79 ? 12.798 2.905 -4.639 1.00 86.38 79 LEU A C 1
ATOM 630 O O . LEU A 1 79 ? 12.495 3.863 -5.338 1.00 86.38 79 LEU A O 1
ATOM 634 N N . MET A 1 80 ? 12.055 2.515 -3.599 1.00 90.31 80 MET A N 1
ATOM 635 C CA . MET A 1 80 ? 10.836 3.213 -3.175 1.00 90.31 80 MET A CA 1
ATOM 636 C C . MET A 1 80 ? 11.129 4.444 -2.311 1.00 90.31 80 MET A C 1
ATOM 638 O O . MET A 1 80 ? 10.261 5.294 -2.185 1.00 90.31 80 MET A O 1
ATOM 642 N N . VAL A 1 81 ? 12.308 4.540 -1.685 1.00 85.94 81 VAL A N 1
ATOM 643 C CA . VAL A 1 81 ? 12.710 5.741 -0.927 1.00 85.94 81 VAL A CA 1
ATOM 644 C C . VAL A 1 81 ? 12.994 6.909 -1.873 1.00 85.94 81 VAL A C 1
ATOM 646 O O . VAL A 1 81 ? 12.696 8.047 -1.533 1.00 85.94 81 VAL A O 1
ATOM 649 N N . GLY A 1 82 ? 13.571 6.629 -3.047 1.00 83.50 82 GLY A N 1
ATOM 650 C CA . GLY A 1 82 ? 13.836 7.635 -4.080 1.00 83.50 82 GLY A CA 1
ATOM 651 C C . GLY A 1 82 ? 12.667 7.916 -5.031 1.00 83.50 82 GLY A C 1
ATOM 652 O O . GLY A 1 82 ? 12.839 8.721 -5.943 1.00 83.50 82 GLY A O 1
ATOM 653 N N . PHE A 1 83 ? 11.536 7.224 -4.857 1.00 82.75 83 PHE A N 1
ATOM 654 C CA . PHE A 1 83 ? 10.290 7.455 -5.591 1.00 82.75 83 PHE A CA 1
ATOM 655 C C . PHE A 1 83 ? 9.536 8.644 -4.991 1.00 82.75 83 PHE A C 1
ATOM 657 O O . PHE A 1 83 ? 9.207 9.565 -5.770 1.00 82.75 83 PHE A O 1
#

Secondary structure (DSSP, 8-state):
---EEEEES-SHHHHHHHHHHHHTT-EEEEEES-S--TTTTSTT-SEEEE-SSHHHHHHHHHT----TTSEEEEE-SHHHH--

Foldseek 3Di:
DAAEEEEEEADVVLLVVLVVCQVVVHAYEYEYQDPDHPSVPDPSHPYYHHDNDPVRVVVVVVPDDDDPPHYDYHYDDPVSVVD

Solvent-accessible surface area (backbone atoms only — not comparable to full-atom values): 4754 Å² total; per-residue (Å²): 109,74,50,34,42,38,35,35,54,74,39,75,60,42,34,53,49,30,50,52,41,36,75,73,67,32,45,25,35,40,35,26,69,62,91,76,46,76,41,73,77,38,95,37,53,76,42,79,44,78,35,89,48,68,69,53,43,51,52,57,58,72,69,48,93,71,63,91,66,24,66,45,79,42,56,42,46,73,77,47,66,77,104

Sequence (83 aa):
MIKEIVILGNHIQGLGISRIAKRLGYKVTLYNQSAISVARFSNTLDKFVRFKNLEQLLQLLLNKESNDGEILIFPTNDLMVGF

Nearest PDB structures (foldseek):
  3vot-assembly1_A  TM=7.038E-01  e=2.425E-02  Bacillus licheniformis DSM 13 = ATCC 14580
  3vot-assembly2_B  TM=6.504E-01  e=1.350E-02  Bacillus licheniformis DSM 13 = ATCC 14580
  3l4b-assembly1_H  TM=6.411E-01  e=2.761E-02  Thermotoga maritima MSB8
  2wsy-assembly1_B-2  TM=6.227E-01  e=2.691E-01  Salmonella enterica subsp. enterica serovar Typhimurium
  9emb-assembly1_A  TM=6.166E-01  e=1.663E+00  Escherichia coli

Radius of gyration: 11.8 Å; Cα contacts (8 Å, |Δi|>4): 138; chains: 1; bounding box: 26×29×30 Å